Protein AF-A0ABD5DXL1-F1 (afdb_monomer_lite)

Foldseek 3Di:
DVPVPCVCVPDDDPDDDDDDDDDDPDDDDADDDDLAQVRVVVCVVVVVVVVDPDDDDDHPVRVVVVCPDPCCVVCVVRPDDDPPGD

InterPro domains:
  IPR004113 FAD-binding oxidoreductase/transferase, type 4, C-terminal [PF02913] (23-76)

pLDDT: mean 91.38, std 6.07, range [54.91, 97.12]

Sequence (86 aa):
RILTGSEGTLAFITEARLDITRLPKVRRLVNVKYDSFDSALRNAPFMVEAKALSVETVDSKVLNLAREDIVWHSVSELITDVPDKE

Secondary structure (DSSP, 8-state):
--STT-TTSS----------PPPPS---------SSHHHHHHHHHHHHHTT-S------HHHHHHHTTSTTHHHHGGGSPPPTT--

Radius of gyration: 18.8 Å; chains: 1; bounding box: 39×34×53 Å

Structure (mmCIF, N/CA/C/O backbone):
data_AF-A0ABD5DXL1-F1
#
_entry.id   AF-A0ABD5DXL1-F1
#
loop_
_atom_site.group_PDB
_atom_site.id
_atom_site.type_symbol
_atom_site.label_atom_id
_atom_site.label_alt_id
_atom_site.label_comp_id
_atom_site.label_asym_id
_atom_site.label_entity_id
_atom_site.label_seq_id
_atom_site.pdbx_PDB_ins_code
_atom_site.Cartn_x
_atom_site.Cartn_y
_atom_site.Cartn_z
_atom_site.occupancy
_atom_site.B_iso_or_equiv
_atom_site.auth_seq_id
_atom_site.auth_comp_id
_atom_site.auth_asym_id
_atom_site.auth_atom_id
_atom_site.pdbx_PDB_model_num
ATOM 1 N N . ARG A 1 1 ? 11.087 -11.629 -20.862 1.00 69.69 1 ARG A N 1
ATOM 2 C CA . ARG A 1 1 ? 10.919 -10.287 -20.253 1.00 69.69 1 ARG A CA 1
ATOM 3 C C . ARG A 1 1 ? 12.302 -9.648 -20.156 1.00 69.69 1 ARG A C 1
ATOM 5 O O . ARG A 1 1 ? 12.992 -9.923 -19.195 1.00 69.69 1 ARG A O 1
ATOM 12 N N . ILE A 1 2 ? 12.744 -8.924 -21.190 1.00 90.06 2 ILE A N 1
ATOM 13 C CA . ILE A 1 2 ? 14.074 -8.270 -21.207 1.00 90.06 2 ILE A CA 1
ATOM 14 C C . ILE A 1 2 ? 13.944 -6.770 -20.899 1.00 90.06 2 ILE A C 1
ATOM 16 O O . ILE A 1 2 ? 14.796 -6.202 -20.236 1.00 90.06 2 ILE A O 1
ATOM 20 N N . LEU A 1 3 ? 12.852 -6.138 -21.343 1.00 94.81 3 LEU A N 1
ATOM 21 C CA . LEU A 1 3 ? 12.654 -4.690 -21.209 1.00 94.81 3 LEU A CA 1
ATOM 22 C C . LEU A 1 3 ? 11.979 -4.271 -19.891 1.00 94.81 3 LEU A C 1
ATOM 24 O O . LEU A 1 3 ? 12.241 -3.190 -19.381 1.00 94.81 3 LEU A O 1
ATOM 28 N N . THR A 1 4 ? 11.105 -5.104 -19.319 1.00 94.25 4 THR A N 1
ATOM 29 C CA . THR A 1 4 ? 10.462 -4.823 -18.022 1.00 94.25 4 THR A CA 1
ATOM 30 C C . THR A 1 4 ? 11.493 -4.872 -16.899 1.00 94.25 4 THR A C 1
ATOM 32 O O . THR A 1 4 ? 12.077 -5.933 -16.685 1.00 94.25 4 THR A O 1
ATOM 35 N N . GLY A 1 5 ? 11.668 -3.759 -16.181 1.00 94.06 5 GLY A N 1
ATOM 36 C CA . GLY A 1 5 ? 12.671 -3.615 -15.119 1.00 94.06 5 GLY A CA 1
ATOM 37 C C . GLY A 1 5 ? 14.034 -3.101 -15.595 1.00 94.06 5 GLY A C 1
ATOM 38 O O . GLY A 1 5 ? 14.974 -3.110 -14.817 1.00 94.06 5 GLY A O 1
ATOM 39 N N . SER A 1 6 ? 14.170 -2.657 -16.852 1.00 95.06 6 SER A N 1
ATOM 40 C CA . SER A 1 6 ? 15.442 -2.121 -17.367 1.00 95.06 6 SER A CA 1
ATOM 41 C C . SER A 1 6 ? 15.790 -0.720 -16.859 1.00 95.06 6 SER A C 1
ATOM 43 O O . SER A 1 6 ? 16.910 -0.261 -17.082 1.00 95.06 6 SER A O 1
ATOM 45 N N . GLU A 1 7 ? 14.824 -0.019 -16.258 1.00 94.69 7 GLU A N 1
ATOM 46 C CA . GLU A 1 7 ? 14.989 1.327 -15.689 1.00 94.69 7 GLU A CA 1
ATOM 47 C C . GLU A 1 7 ? 15.651 2.330 -16.660 1.00 94.69 7 GLU A C 1
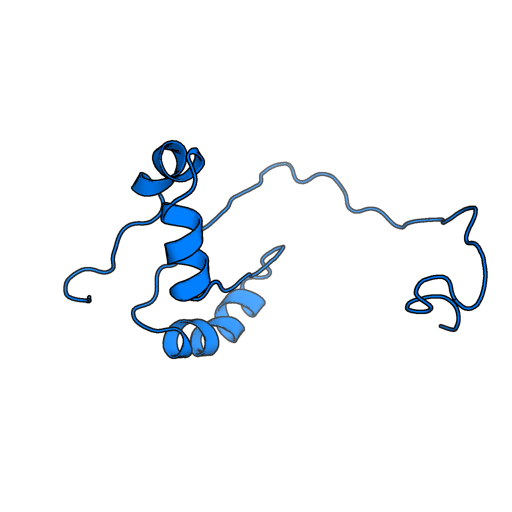ATOM 49 O O . GLU A 1 7 ? 16.377 3.234 -16.263 1.00 94.69 7 GLU A O 1
ATOM 54 N N . GLY A 1 8 ? 15.405 2.167 -17.967 1.00 93.50 8 GLY A N 1
ATOM 55 C CA . GLY A 1 8 ? 15.910 3.066 -19.012 1.00 93.50 8 GLY A CA 1
ATOM 56 C C . GLY A 1 8 ? 17.318 2.756 -19.535 1.00 93.50 8 GLY A C 1
ATOM 57 O O . GLY A 1 8 ? 17.819 3.492 -20.376 1.00 93.50 8 GLY A O 1
ATOM 58 N N . THR A 1 9 ? 17.954 1.664 -19.102 1.00 96.81 9 THR A N 1
ATOM 59 C CA . THR A 1 9 ? 19.335 1.325 -19.512 1.00 96.81 9 THR A CA 1
ATOM 60 C C . THR A 1 9 ? 19.445 0.601 -20.855 1.00 96.81 9 THR A C 1
ATOM 62 O O . THR A 1 9 ? 20.506 0.612 -21.474 1.00 96.81 9 THR A O 1
ATOM 65 N N . LEU A 1 10 ? 18.367 -0.044 -21.312 1.00 96.62 10 LEU A N 1
ATOM 66 C CA . LEU A 1 10 ? 18.407 -0.931 -22.484 1.00 96.62 10 LEU A CA 1
ATOM 67 C C . LEU A 1 10 ? 17.795 -0.324 -23.747 1.00 96.62 10 LEU A C 1
ATOM 69 O O . LEU A 1 10 ? 18.265 -0.597 -24.848 1.00 96.62 10 LEU A O 1
ATOM 73 N N . ALA A 1 11 ? 16.714 0.441 -23.610 1.00 95.69 11 ALA A N 1
ATOM 74 C CA . ALA A 1 11 ? 15.980 1.013 -24.732 1.00 95.69 11 ALA A CA 1
ATOM 75 C C . ALA A 1 11 ? 15.004 2.093 -24.253 1.00 95.69 11 ALA A C 1
ATOM 77 O O . ALA A 1 11 ? 14.625 2.126 -23.080 1.00 95.69 11 ALA A O 1
ATOM 78 N N . PHE A 1 12 ? 14.525 2.901 -25.198 1.00 96.25 12 PHE A N 1
ATOM 79 C CA . PHE A 1 12 ? 13.375 3.781 -25.009 1.00 96.25 12 PHE A CA 1
ATOM 80 C C . PHE A 1 12 ? 12.088 3.053 -25.413 1.00 96.25 12 PHE A C 1
ATOM 82 O O . PHE A 1 12 ? 11.983 2.549 -26.530 1.00 96.25 12 PHE A O 1
ATOM 89 N N . ILE A 1 13 ? 11.103 3.005 -24.514 1.00 95.38 13 ILE A N 1
ATOM 90 C CA . ILE A 1 13 ? 9.764 2.484 -24.818 1.00 95.38 13 ILE A CA 1
ATOM 91 C C . ILE A 1 13 ? 8.905 3.654 -25.296 1.00 95.38 13 ILE A C 1
ATOM 93 O O . ILE A 1 13 ? 8.657 4.583 -24.533 1.00 95.38 13 ILE A O 1
ATOM 97 N N . THR A 1 14 ? 8.458 3.615 -26.550 1.00 97.06 14 THR A N 1
ATOM 98 C CA . THR A 1 14 ? 7.629 4.677 -27.145 1.00 97.06 14 THR A CA 1
ATOM 99 C C . THR A 1 14 ? 6.133 4.388 -27.051 1.00 97.06 14 THR A C 1
ATOM 101 O O . THR A 1 14 ? 5.339 5.318 -26.977 1.00 97.06 14 THR A O 1
ATOM 104 N N . GLU A 1 15 ? 5.738 3.113 -27.027 1.00 97.12 15 GLU A N 1
ATOM 105 C CA . GLU A 1 15 ? 4.340 2.681 -26.974 1.00 97.12 15 GLU A CA 1
ATOM 106 C C . GLU A 1 15 ? 4.183 1.414 -26.122 1.00 97.12 15 GLU A C 1
ATOM 108 O O . GLU A 1 15 ? 5.086 0.578 -26.045 1.00 97.12 15 GLU A O 1
ATOM 113 N N . ALA A 1 16 ? 3.010 1.246 -25.504 1.00 95.94 16 ALA A N 1
ATOM 114 C CA . ALA A 1 16 ? 2.637 0.035 -24.782 1.00 95.94 16 ALA A CA 1
ATOM 115 C C . ALA A 1 16 ? 1.148 -0.270 -24.976 1.00 95.94 16 ALA A C 1
ATOM 117 O O . ALA A 1 16 ? 0.293 0.603 -24.839 1.00 95.94 16 ALA A O 1
ATOM 118 N N . ARG A 1 17 ? 0.828 -1.537 -25.253 1.00 96.75 17 ARG A N 1
ATOM 119 C CA . ARG A 1 17 ? -0.546 -2.044 -25.188 1.00 96.75 17 ARG A CA 1
ATOM 120 C C . ARG A 1 17 ? -0.784 -2.595 -23.788 1.00 96.75 17 ARG A C 1
ATOM 122 O O . ARG A 1 17 ? -0.082 -3.513 -23.370 1.00 96.75 17 ARG A O 1
ATOM 129 N N . LEU A 1 18 ? -1.769 -2.045 -23.088 1.00 96.44 18 LEU A N 1
ATOM 130 C CA . LEU A 1 18 ? -2.126 -2.451 -21.732 1.00 96.44 18 LEU A CA 1
ATOM 131 C C . LEU A 1 18 ? -3.465 -3.180 -21.733 1.00 96.44 18 LEU A C 1
ATOM 133 O O . LEU A 1 18 ? -4.399 -2.765 -22.418 1.00 96.44 18 LEU A O 1
ATOM 137 N N . ASP A 1 19 ? -3.543 -4.248 -20.946 1.00 95.94 19 ASP A N 1
ATOM 138 C CA . ASP A 1 19 ? -4.818 -4.842 -20.566 1.00 95.94 19 ASP A CA 1
ATOM 139 C C . ASP A 1 19 ? -5.338 -4.099 -19.331 1.00 95.94 19 ASP A C 1
ATOM 141 O O . ASP A 1 19 ? -4.616 -3.947 -18.341 1.00 95.94 19 ASP A O 1
ATOM 145 N N . ILE A 1 20 ? -6.554 -3.566 -19.418 1.00 95.38 20 ILE A N 1
ATOM 146 C CA . ILE A 1 20 ? -7.129 -2.687 -18.397 1.00 95.38 20 ILE A CA 1
ATOM 147 C C . ILE A 1 20 ? -8.293 -3.372 -17.694 1.00 95.38 20 ILE A C 1
ATOM 149 O O . ILE A 1 20 ? -9.112 -4.058 -18.304 1.00 95.38 20 ILE A O 1
ATOM 153 N N . THR A 1 21 ? -8.409 -3.142 -16.389 1.00 91.06 21 THR A N 1
ATOM 154 C CA . THR A 1 21 ? -9.534 -3.646 -15.602 1.00 91.06 21 THR A CA 1
ATOM 155 C C . THR A 1 21 ? -10.743 -2.720 -15.723 1.00 91.06 21 THR A C 1
ATOM 157 O O . THR A 1 21 ? -10.631 -1.506 -15.904 1.00 91.06 21 THR A O 1
ATOM 160 N N . ARG A 1 22 ? -11.947 -3.294 -15.632 1.00 93.50 22 ARG A N 1
ATOM 161 C CA . ARG A 1 22 ? -13.191 -2.516 -15.662 1.00 93.50 22 ARG A CA 1
ATOM 162 C C . ARG A 1 22 ? -13.326 -1.669 -14.396 1.00 93.50 22 ARG A C 1
ATOM 164 O O . ARG A 1 22 ? -13.042 -2.145 -13.300 1.00 93.50 22 ARG A O 1
ATOM 171 N N . LEU A 1 23 ? -13.861 -0.454 -14.539 1.00 94.06 23 LEU A N 1
ATOM 172 C CA . LEU A 1 23 ? -14.145 0.413 -13.397 1.00 94.06 23 LEU A CA 1
ATOM 173 C C . LEU A 1 23 ? -15.128 -0.273 -12.421 1.00 94.06 23 LEU A C 1
ATOM 175 O O . LEU A 1 23 ? -16.222 -0.675 -12.843 1.00 94.06 23 LEU A O 1
ATOM 179 N N . PRO A 1 24 ? -14.780 -0.406 -11.127 1.00 91.94 24 PRO A N 1
ATOM 180 C CA . PRO A 1 24 ? -15.675 -0.997 -10.144 1.00 91.94 24 PRO A CA 1
ATOM 181 C C . PRO A 1 24 ? -16.846 -0.054 -9.848 1.00 91.94 24 PRO A C 1
ATOM 183 O O . PRO A 1 24 ? -16.672 1.156 -9.729 1.00 91.94 24 PRO A O 1
ATOM 186 N N . LYS A 1 25 ? -18.048 -0.615 -9.669 1.00 95.12 25 LYS A N 1
ATOM 187 C CA . LYS A 1 25 ? -19.246 0.161 -9.287 1.00 95.12 25 LYS A CA 1
ATOM 188 C C . LYS A 1 25 ? -19.135 0.764 -7.885 1.00 95.12 25 LYS A C 1
ATOM 190 O O . LYS A 1 25 ? -19.756 1.781 -7.601 1.00 95.12 25 LYS A O 1
ATOM 195 N N . VAL A 1 26 ? -18.382 0.108 -7.004 1.00 95.25 26 VAL A N 1
ATOM 196 C CA . VAL A 1 26 ? -18.200 0.499 -5.606 1.00 95.25 26 VAL A CA 1
ATOM 197 C C . VAL A 1 26 ? -16.737 0.308 -5.234 1.00 95.25 26 VAL A C 1
ATOM 199 O O . VAL A 1 26 ? -16.140 -0.718 -5.553 1.00 95.25 26 VAL A O 1
ATOM 202 N N . ARG A 1 27 ? -16.174 1.292 -4.532 1.00 93.12 27 ARG A N 1
ATOM 203 C CA . ARG A 1 27 ? -14.861 1.212 -3.885 1.00 93.12 27 ARG A CA 1
ATOM 204 C C . ARG A 1 27 ? -15.039 1.442 -2.388 1.00 93.12 27 ARG A C 1
ATOM 206 O O . ARG A 1 27 ? -15.862 2.267 -1.977 1.00 93.12 27 ARG A O 1
ATOM 213 N N . ARG A 1 28 ? -14.299 0.685 -1.583 1.00 93.25 28 ARG A N 1
ATOM 214 C CA . ARG A 1 28 ? -14.257 0.799 -0.123 1.00 93.25 28 ARG A CA 1
ATOM 215 C C . ARG A 1 28 ? -12.807 0.704 0.326 1.00 93.25 28 ARG A C 1
ATOM 217 O O . ARG A 1 28 ? -12.048 -0.076 -0.241 1.00 93.25 28 ARG A O 1
ATOM 224 N N . LEU A 1 29 ? -12.462 1.518 1.312 1.00 92.62 29 LEU A N 1
ATOM 225 C CA . LEU A 1 29 ? -11.205 1.454 2.041 1.00 92.62 29 LEU A CA 1
ATOM 226 C C . LEU A 1 29 ? -11.548 1.034 3.468 1.00 92.62 29 LEU A C 1
ATOM 228 O O . LEU A 1 29 ? -12.524 1.532 4.028 1.00 92.62 29 LEU A O 1
ATOM 232 N N . VAL A 1 30 ? -10.775 0.108 4.020 1.00 91.25 30 VAL A N 1
ATOM 233 C CA . VAL A 1 30 ? -10.918 -0.348 5.402 1.00 91.25 30 VAL A CA 1
ATOM 234 C C . VAL A 1 30 ? -9.573 -0.146 6.074 1.00 91.25 30 VAL A C 1
ATOM 236 O O . VAL A 1 30 ? -8.576 -0.703 5.623 1.00 91.25 30 VAL A O 1
ATOM 239 N N . ASN A 1 31 ? -9.555 0.654 7.136 1.00 91.44 31 ASN A N 1
ATOM 240 C CA . ASN A 1 31 ? -8.381 0.820 7.980 1.00 91.44 31 ASN A CA 1
ATOM 241 C C . ASN A 1 31 ? -8.458 -0.193 9.119 1.00 91.44 31 ASN A C 1
ATOM 243 O O . ASN A 1 31 ? -9.491 -0.306 9.778 1.00 91.44 31 ASN A O 1
ATOM 247 N N . VAL A 1 32 ? -7.366 -0.912 9.361 1.00 90.81 32 VAL A N 1
ATOM 248 C CA . VAL A 1 32 ? -7.244 -1.829 10.497 1.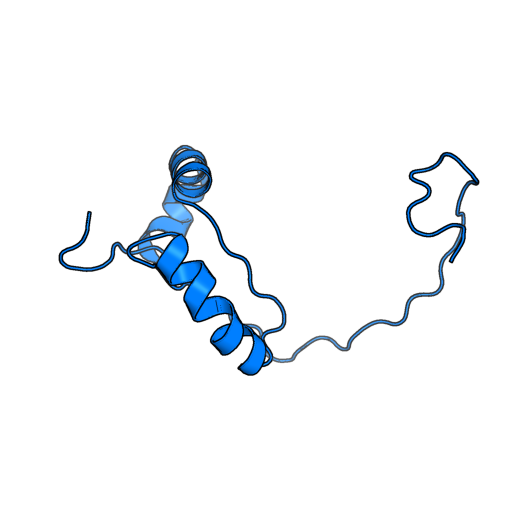00 90.81 32 VAL A CA 1
ATOM 249 C C . VAL A 1 32 ? -6.032 -1.395 11.306 1.00 90.81 32 VAL A C 1
ATOM 251 O O . VAL A 1 32 ? -4.906 -1.436 10.810 1.00 90.81 32 VAL A O 1
ATOM 254 N N . LYS A 1 33 ? -6.264 -0.938 12.538 1.00 90.44 33 LYS A N 1
ATOM 255 C CA . LYS A 1 33 ? -5.196 -0.586 13.471 1.00 90.44 33 LYS A CA 1
ATOM 256 C C . LYS A 1 33 ? -4.822 -1.823 14.283 1.00 90.44 33 LYS A C 1
ATOM 258 O O . LYS A 1 33 ? -5.691 -2.489 14.837 1.00 90.44 33 LYS A O 1
ATOM 263 N N . TYR A 1 34 ? -3.529 -2.109 14.340 1.00 91.19 34 TYR A N 1
ATOM 264 C CA . TYR A 1 34 ? -2.964 -3.194 15.134 1.00 91.19 34 TYR A CA 1
ATOM 265 C C . TYR A 1 34 ? -2.174 -2.624 16.309 1.00 91.19 34 TYR A C 1
ATOM 267 O O . TYR A 1 34 ? -1.659 -1.507 16.228 1.00 91.19 34 TYR A O 1
ATOM 275 N N . ASP A 1 35 ? -2.057 -3.419 17.370 1.00 90.25 35 ASP A N 1
ATOM 276 C CA . ASP A 1 35 ? -1.238 -3.118 18.547 1.00 90.25 35 ASP A CA 1
ATOM 277 C C . ASP A 1 35 ? 0.270 -3.233 18.266 1.00 90.25 35 ASP A C 1
ATOM 279 O O . ASP A 1 35 ? 1.084 -2.623 18.948 1.00 90.25 35 ASP A O 1
ATOM 283 N N . SER A 1 36 ? 0.663 -3.995 17.242 1.00 90.56 36 SER A N 1
ATOM 284 C CA . SER A 1 36 ? 2.051 -4.101 16.803 1.00 90.56 36 SER A CA 1
ATOM 285 C C . SER A 1 36 ? 2.169 -4.346 15.299 1.00 90.56 36 SER A C 1
ATOM 287 O O . SER A 1 36 ? 1.238 -4.817 14.640 1.00 90.56 36 SER A O 1
ATOM 289 N N . PHE A 1 37 ? 3.349 -4.059 14.744 1.00 90.44 37 PHE A N 1
ATOM 290 C CA . PHE A 1 37 ? 3.649 -4.361 13.344 1.00 90.44 37 PHE A CA 1
ATOM 291 C C . PHE A 1 37 ? 3.668 -5.876 13.070 1.00 90.44 37 PHE A C 1
ATOM 293 O O . PHE A 1 37 ? 3.188 -6.314 12.029 1.00 90.44 37 PHE A O 1
ATOM 300 N N . ASP A 1 38 ? 4.141 -6.691 14.022 1.00 93.25 38 ASP A N 1
ATOM 301 C CA . ASP A 1 38 ? 4.110 -8.159 13.912 1.00 93.25 38 ASP A CA 1
ATOM 302 C C . ASP A 1 38 ? 2.667 -8.684 13.841 1.00 93.25 38 ASP A C 1
ATOM 304 O O . ASP A 1 38 ? 2.353 -9.502 12.975 1.00 93.25 38 ASP A O 1
ATOM 308 N N . SER A 1 39 ? 1.761 -8.146 14.668 1.00 93.19 39 SER A N 1
ATOM 309 C CA . SER A 1 39 ? 0.325 -8.461 14.612 1.00 93.19 39 SER A CA 1
ATOM 310 C C . SER A 1 39 ? -0.264 -8.169 13.227 1.00 93.19 39 SER A C 1
ATOM 312 O O . SER A 1 39 ? -1.009 -8.989 12.686 1.00 93.19 39 SER A O 1
ATOM 314 N N . ALA A 1 40 ? 0.114 -7.039 12.617 1.00 92.88 40 ALA A N 1
ATOM 315 C CA . ALA A 1 40 ? -0.317 -6.681 11.266 1.00 92.88 40 ALA A CA 1
ATOM 316 C C . ALA A 1 40 ? 0.193 -7.678 10.210 1.00 92.88 40 ALA A C 1
ATOM 318 O O . ALA A 1 40 ? -0.578 -8.136 9.364 1.00 92.88 40 ALA A O 1
ATOM 319 N N . LEU A 1 41 ? 1.473 -8.063 10.281 1.00 93.25 41 LEU A N 1
ATOM 320 C CA . LEU A 1 41 ? 2.069 -9.031 9.356 1.00 93.25 41 LEU A CA 1
ATOM 321 C C . LEU A 1 41 ? 1.450 -10.426 9.491 1.00 93.25 41 LEU A C 1
ATOM 323 O O . LEU A 1 41 ? 1.191 -11.080 8.481 1.00 93.25 41 LEU A O 1
ATOM 327 N N . ARG A 1 42 ? 1.156 -10.875 10.716 1.00 94.56 42 ARG A N 1
ATOM 328 C CA . ARG A 1 42 ? 0.492 -12.167 10.956 1.00 94.56 42 ARG A CA 1
ATOM 329 C C . ARG A 1 42 ? -0.926 -12.221 10.401 1.00 94.56 42 ARG A C 1
ATOM 331 O O . ARG A 1 42 ? -1.363 -13.298 10.009 1.00 94.56 42 ARG A O 1
ATOM 338 N N . ASN A 1 43 ? -1.629 -11.088 10.347 1.00 92.94 43 ASN A N 1
ATOM 339 C CA . ASN A 1 43 ? -2.975 -11.017 9.776 1.00 92.94 43 ASN A CA 1
ATOM 340 C C . ASN A 1 43 ? -2.984 -10.858 8.242 1.00 92.94 43 ASN A C 1
ATOM 342 O O . ASN A 1 43 ? -4.027 -11.006 7.606 1.00 92.94 43 ASN A O 1
ATOM 346 N N . ALA A 1 44 ? -1.838 -10.571 7.615 1.00 89.25 44 ALA A N 1
ATOM 347 C CA . ALA A 1 44 ? -1.759 -10.353 6.172 1.00 89.25 44 ALA A CA 1
ATOM 348 C C . ALA A 1 44 ? -2.310 -11.520 5.320 1.00 89.25 44 ALA A C 1
ATOM 350 O O . ALA A 1 44 ? -3.054 -11.234 4.379 1.00 89.25 44 ALA A O 1
ATOM 351 N N . PRO A 1 45 ? -2.056 -12.811 5.634 1.00 91.06 45 PRO A N 1
ATOM 352 C CA . PRO A 1 45 ? -2.628 -13.924 4.871 1.00 91.06 45 PRO A CA 1
ATOM 353 C C . PRO A 1 45 ? -4.162 -13.906 4.829 1.00 91.06 45 PRO A C 1
ATOM 355 O O . PRO A 1 45 ? -4.748 -14.044 3.757 1.00 91.06 45 PRO A O 1
ATOM 358 N N . PHE A 1 46 ? -4.812 -13.629 5.963 1.00 92.38 46 PHE A N 1
ATOM 359 C CA . PHE A 1 46 ? -6.269 -13.499 6.041 1.00 92.38 46 PHE A CA 1
ATOM 360 C C . PHE A 1 46 ? -6.790 -12.354 5.153 1.00 92.38 46 PHE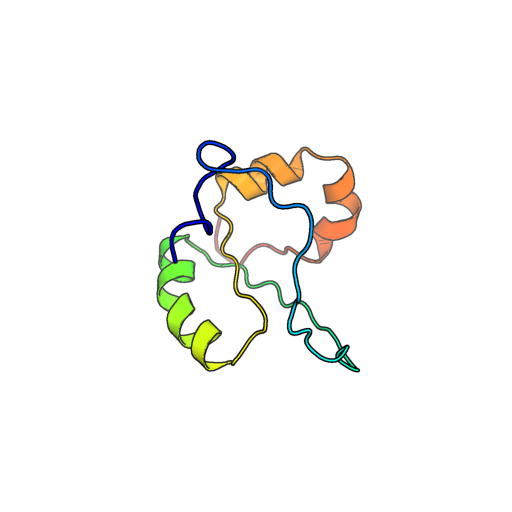 A C 1
ATOM 362 O O . PHE A 1 46 ? -7.794 -12.502 4.456 1.00 92.38 46 PHE A O 1
ATOM 369 N N . MET A 1 47 ? 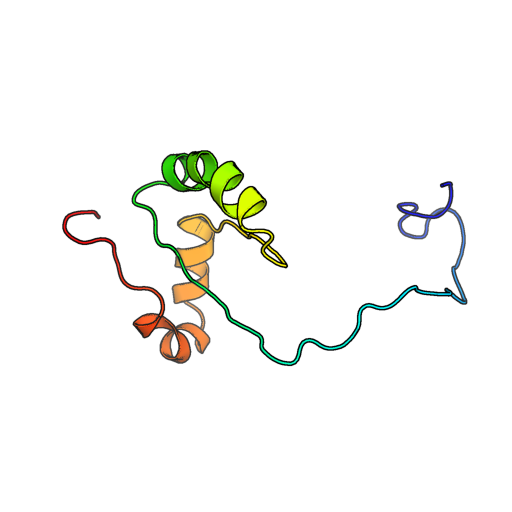-6.082 -11.219 5.110 1.00 91.00 47 MET A N 1
ATOM 370 C CA . MET A 1 47 ? -6.455 -10.095 4.240 1.00 91.00 47 MET A CA 1
ATOM 371 C C . MET A 1 47 ? -6.305 -10.422 2.745 1.00 91.00 47 MET A C 1
ATOM 373 O O . MET A 1 47 ? -7.111 -9.965 1.933 1.00 91.00 47 MET A O 1
ATOM 377 N N . VAL A 1 48 ? -5.315 -11.237 2.366 1.00 88.38 48 VAL A N 1
ATOM 378 C CA . VAL A 1 48 ? -5.145 -11.709 0.980 1.00 88.38 48 VAL A CA 1
ATOM 379 C C . VAL A 1 48 ? -6.299 -12.631 0.571 1.00 88.38 48 VAL A C 1
ATOM 381 O O . VAL A 1 48 ? -6.839 -12.501 -0.531 1.00 88.38 48 VAL A O 1
ATOM 384 N N . GLU A 1 49 ? -6.737 -13.518 1.467 1.00 93.75 49 GLU A N 1
ATOM 385 C CA . GLU A 1 49 ? -7.877 -14.417 1.232 1.00 93.75 49 GLU A CA 1
ATOM 386 C C . GLU A 1 49 ? -9.199 -13.667 1.021 1.00 93.75 49 GLU A C 1
ATOM 388 O O . GLU A 1 49 ? -10.059 -14.130 0.266 1.00 93.75 49 GLU A O 1
ATOM 393 N N . ALA A 1 50 ? -9.336 -12.465 1.591 1.00 91.00 50 ALA A N 1
ATOM 394 C CA . ALA A 1 50 ? -10.486 -11.588 1.374 1.00 91.00 50 ALA A CA 1
ATOM 395 C C . ALA A 1 50 ? -10.594 -11.044 -0.069 1.00 91.00 50 ALA A C 1
ATOM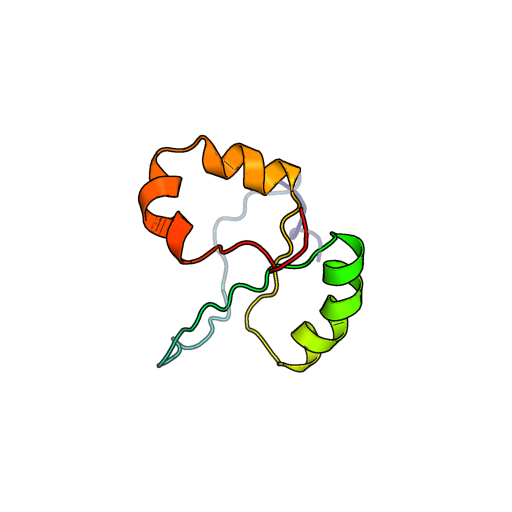 397 O O . ALA A 1 50 ? -11.573 -10.367 -0.393 1.00 91.00 50 ALA A O 1
ATOM 398 N N . LYS A 1 51 ? -9.618 -11.337 -0.947 1.00 89.06 51 LYS A N 1
ATOM 399 C CA . LYS A 1 51 ? -9.555 -10.869 -2.346 1.00 89.06 51 LYS A CA 1
ATOM 400 C C . LYS A 1 51 ? -9.671 -9.347 -2.456 1.00 89.06 51 LYS A C 1
ATOM 402 O O . LYS A 1 51 ? -10.310 -8.823 -3.373 1.00 89.06 51 LYS A O 1
ATOM 407 N N . ALA A 1 52 ? -9.065 -8.638 -1.505 1.00 90.25 52 ALA A N 1
ATOM 408 C CA . ALA A 1 52 ? -8.944 -7.191 -1.565 1.00 90.25 52 ALA A CA 1
ATOM 409 C C . ALA A 1 52 ? -8.159 -6.772 -2.818 1.00 90.25 52 ALA A C 1
ATOM 411 O O . ALA A 1 52 ? -7.276 -7.488 -3.287 1.00 90.25 52 ALA A O 1
ATOM 412 N N . LEU A 1 53 ? -8.483 -5.596 -3.362 1.00 90.75 53 LEU A N 1
ATOM 413 C CA . LEU A 1 53 ? -7.775 -5.054 -4.527 1.00 90.75 53 LEU A CA 1
ATOM 414 C C . LEU A 1 53 ? -6.308 -4.730 -4.202 1.00 90.75 53 LEU A C 1
ATOM 416 O O . LEU A 1 53 ? -5.440 -4.912 -5.048 1.00 90.75 53 LEU A O 1
ATOM 420 N N . SER A 1 54 ? -6.060 -4.228 -2.994 1.00 91.81 54 SER A N 1
ATOM 421 C CA . SER A 1 54 ? -4.730 -4.045 -2.424 1.00 91.81 54 SER A CA 1
ATOM 422 C C . SER A 1 54 ? -4.805 -4.192 -0.906 1.00 91.81 54 SER A C 1
ATOM 424 O O . SER A 1 54 ? -5.848 -3.914 -0.305 1.00 91.81 54 SER A O 1
ATOM 426 N N . VAL A 1 55 ? -3.694 -4.619 -0.314 1.00 92.75 55 VAL A N 1
ATOM 427 C CA . VAL A 1 55 ? -3.453 -4.664 1.126 1.00 92.75 55 VAL A CA 1
ATOM 428 C C . VAL A 1 55 ? -2.099 -4.007 1.352 1.00 92.75 55 VAL A C 1
ATOM 430 O O . VAL A 1 55 ? -1.095 -4.483 0.832 1.00 92.75 55 VAL A O 1
ATOM 433 N N . GLU A 1 56 ? -2.085 -2.924 2.120 1.00 92.44 56 GLU A N 1
ATOM 434 C CA . GLU A 1 56 ? -0.877 -2.165 2.441 1.00 92.44 56 GLU A CA 1
ATOM 435 C C . GLU A 1 56 ? -0.721 -2.109 3.959 1.00 92.44 56 GLU A C 1
ATOM 437 O O . GLU A 1 56 ? -1.691 -1.858 4.680 1.00 92.44 56 GLU A O 1
ATOM 442 N N . THR A 1 57 ? 0.502 -2.316 4.443 1.00 92.38 57 THR A N 1
ATOM 443 C CA . THR A 1 57 ? 0.825 -2.225 5.871 1.00 92.38 57 THR A CA 1
ATOM 444 C C . THR A 1 57 ? 1.726 -1.021 6.100 1.00 92.38 57 THR A C 1
ATOM 446 O O . THR A 1 57 ? 2.756 -0.878 5.447 1.00 92.38 57 THR A O 1
ATOM 449 N N . VAL A 1 58 ? 1.357 -0.175 7.060 1.00 91.75 58 VAL A N 1
ATOM 450 C CA . VAL A 1 58 ? 2.117 1.020 7.444 1.00 91.75 58 VAL A CA 1
ATOM 451 C C . VAL A 1 58 ? 2.597 0.851 8.880 1.00 91.75 58 VAL A C 1
ATOM 453 O O . VAL A 1 58 ? 1.810 0.500 9.760 1.00 91.75 58 VAL A O 1
ATOM 456 N N . ASP A 1 59 ? 3.888 1.073 9.120 1.00 92.44 59 ASP A N 1
ATOM 457 C CA . ASP A 1 59 ? 4.450 1.021 10.467 1.00 92.44 59 ASP A CA 1
ATOM 458 C C . ASP A 1 59 ? 4.174 2.312 11.262 1.00 92.44 59 ASP A C 1
ATOM 460 O O . ASP A 1 59 ? 3.666 3.315 10.750 1.00 92.44 59 ASP A O 1
ATOM 464 N N . SER A 1 60 ? 4.501 2.292 12.554 1.00 91.00 60 SER A N 1
ATOM 465 C CA . SER A 1 60 ? 4.308 3.453 13.425 1.00 91.00 60 SER A CA 1
ATOM 466 C C . SER A 1 60 ? 5.181 4.643 13.031 1.00 91.00 60 SER A C 1
ATOM 468 O O . SER A 1 60 ? 4.765 5.781 13.229 1.00 91.00 60 SER A O 1
ATOM 470 N N . LYS A 1 61 ? 6.363 4.415 12.448 1.00 92.75 61 LYS A N 1
ATOM 471 C CA . LYS A 1 61 ? 7.278 5.486 12.047 1.00 92.75 61 LYS A CA 1
ATOM 472 C C . LYS A 1 61 ? 6.691 6.297 10.898 1.00 92.75 61 LYS A C 1
ATOM 474 O O . LYS A 1 61 ? 6.606 7.516 11.003 1.00 92.75 61 LYS A O 1
ATOM 479 N N . VAL A 1 62 ? 6.257 5.633 9.831 1.00 93.00 62 VAL A N 1
ATOM 480 C CA . VAL A 1 62 ? 5.627 6.278 8.674 1.00 93.00 62 VAL A CA 1
ATOM 481 C C . VAL A 1 62 ? 4.313 6.939 9.082 1.00 93.00 62 VAL A C 1
ATOM 483 O O . VAL A 1 62 ? 4.061 8.073 8.683 1.00 93.00 62 VAL A O 1
ATOM 486 N N . LEU A 1 63 ? 3.508 6.285 9.928 1.00 91.81 63 LEU A N 1
ATOM 487 C CA . LEU A 1 63 ? 2.275 6.888 10.436 1.00 91.81 63 LEU A CA 1
ATOM 488 C C . LEU A 1 63 ? 2.551 8.157 11.253 1.00 91.81 63 LEU A C 1
ATOM 490 O O . LEU A 1 63 ? 1.851 9.147 11.081 1.00 91.81 63 LEU A O 1
ATOM 494 N N . ASN A 1 64 ? 3.568 8.152 12.117 1.00 91.94 64 ASN A N 1
ATOM 495 C CA . ASN A 1 64 ? 3.925 9.323 12.917 1.00 91.94 64 ASN A CA 1
ATOM 496 C C . ASN A 1 64 ? 4.420 10.483 12.054 1.00 91.94 64 ASN A C 1
ATOM 498 O O . ASN A 1 64 ? 4.023 11.613 12.303 1.00 91.94 64 ASN A O 1
ATOM 502 N N . LEU A 1 65 ? 5.189 10.209 10.999 1.00 93.94 65 LEU A N 1
ATOM 503 C CA . LEU A 1 65 ? 5.564 11.239 10.027 1.00 93.94 65 LEU A CA 1
ATOM 504 C C . LEU A 1 65 ? 4.333 11.806 9.306 1.00 93.94 65 LEU A C 1
ATOM 506 O O . LEU A 1 65 ? 4.223 13.012 9.122 1.00 93.94 65 LEU A O 1
ATOM 510 N N . ALA A 1 66 ? 3.365 10.957 8.948 1.00 92.44 66 ALA A N 1
ATOM 511 C CA . ALA A 1 66 ? 2.126 11.408 8.314 1.00 92.44 66 ALA A CA 1
ATOM 512 C C . ALA A 1 66 ? 1.254 12.283 9.236 1.00 92.44 66 ALA A C 1
ATOM 514 O O . ALA A 1 66 ? 0.482 13.099 8.739 1.00 92.44 66 ALA A O 1
ATOM 515 N N . ARG A 1 67 ? 1.378 12.145 10.565 1.00 93.00 67 ARG A N 1
ATOM 516 C CA . ARG A 1 67 ? 0.669 12.984 11.550 1.00 93.00 67 ARG A CA 1
ATOM 517 C C . ARG A 1 67 ? 1.162 14.431 11.581 1.00 93.00 67 ARG A C 1
ATOM 519 O O . ARG A 1 67 ? 0.440 15.296 12.066 1.00 93.00 67 ARG A O 1
ATOM 526 N N . GLU A 1 68 ? 2.370 14.685 11.086 1.00 94.94 68 GLU A N 1
ATOM 527 C CA . GLU A 1 68 ? 2.958 16.027 11.006 1.00 94.94 68 GLU A CA 1
ATOM 528 C C . GLU A 1 68 ? 2.481 16.802 9.764 1.00 94.94 68 GLU A C 1
ATOM 530 O O . GLU A 1 68 ? 2.662 18.017 9.685 1.00 94.94 68 GLU A O 1
ATOM 535 N N . ASP A 1 69 ? 1.858 16.119 8.798 1.00 94.75 69 ASP A N 1
ATOM 536 C CA . ASP A 1 69 ? 1.334 16.731 7.579 1.00 94.75 69 ASP A CA 1
ATOM 537 C C . ASP A 1 69 ? -0.031 17.401 7.824 1.00 94.75 69 ASP A C 1
ATOM 539 O O . ASP A 1 69 ? -0.879 16.891 8.559 1.00 94.75 69 ASP A O 1
ATOM 543 N N . ILE A 1 70 ? -0.287 18.529 7.150 1.00 93.69 70 ILE A N 1
ATOM 544 C CA . ILE A 1 70 ? -1.558 19.269 7.222 1.00 93.69 70 ILE A CA 1
ATOM 545 C C . ILE A 1 70 ? -2.778 18.399 6.886 1.00 93.69 70 ILE A C 1
ATOM 547 O O . ILE A 1 70 ? -3.869 18.615 7.420 1.00 93.69 70 ILE A O 1
ATOM 551 N N . VAL A 1 71 ? -2.604 17.392 6.026 1.00 93.00 71 VAL A N 1
ATOM 552 C CA . VAL A 1 71 ? -3.664 16.461 5.631 1.00 93.00 71 VAL A CA 1
ATOM 553 C C . VAL A 1 71 ? -4.149 15.618 6.816 1.00 93.00 71 VAL A C 1
ATOM 555 O O . VAL A 1 71 ? -5.312 15.203 6.808 1.00 93.00 71 VAL A O 1
ATOM 558 N N . TRP A 1 72 ? -3.338 15.420 7.865 1.00 94.25 72 TRP A N 1
ATOM 559 C CA . TRP A 1 72 ? -3.698 14.619 9.043 1.00 94.25 72 TRP A CA 1
ATOM 560 C C . TRP A 1 72 ? -5.036 15.037 9.661 1.00 94.25 72 TRP A C 1
ATOM 562 O O . TRP A 1 72 ? -5.870 14.186 9.969 1.00 94.25 72 TRP A O 1
ATOM 572 N N . HIS A 1 73 ? -5.292 16.343 9.760 1.00 92.56 73 HIS A N 1
ATOM 573 C CA . HIS A 1 73 ? -6.529 16.877 10.337 1.00 92.56 73 HIS A CA 1
ATOM 574 C C . HIS A 1 73 ? -7.796 16.445 9.590 1.00 92.56 73 HIS A C 1
ATOM 576 O O . HIS A 1 73 ? -8.872 16.434 10.176 1.00 92.56 73 HIS A O 1
ATOM 582 N N . SER A 1 74 ? -7.679 16.084 8.309 1.00 93.38 74 SER A N 1
ATOM 583 C CA . SER A 1 74 ? -8.814 15.620 7.504 1.00 93.38 74 SER A CA 1
ATOM 584 C C . SER A 1 74 ? -9.108 14.124 7.647 1.00 93.38 74 SER A C 1
ATOM 586 O O . SER A 1 74 ? -10.183 13.680 7.253 1.00 93.38 74 SER A O 1
ATOM 588 N N . VAL A 1 75 ? -8.168 13.341 8.191 1.00 91.75 75 VAL A N 1
ATOM 589 C CA . VAL A 1 75 ? -8.252 11.869 8.230 1.00 91.75 75 VAL A CA 1
ATOM 590 C C . VAL A 1 75 ? -8.090 11.268 9.624 1.00 91.75 75 VAL A C 1
ATOM 592 O O . VAL A 1 75 ? -8.323 10.072 9.781 1.00 91.75 75 VAL A O 1
ATOM 595 N N . SER A 1 76 ? -7.708 12.056 10.632 1.00 91.94 76 SER A N 1
ATOM 596 C CA . SER A 1 76 ? -7.391 11.576 11.984 1.00 91.94 76 SER A CA 1
ATOM 597 C C . SER A 1 76 ? -8.528 10.776 12.626 1.00 91.94 76 SER A C 1
ATOM 599 O O . SER A 1 76 ? -8.276 9.746 13.244 1.00 91.94 76 SER A O 1
ATOM 601 N N . GLU A 1 77 ? -9.783 11.178 12.413 1.00 91.38 77 GLU A N 1
ATOM 602 C CA . GLU A 1 77 ? -10.967 10.473 12.930 1.00 91.38 77 GLU A CA 1
ATOM 603 C C . GLU A 1 77 ? -11.136 9.056 12.353 1.00 91.38 77 GLU A C 1
ATOM 605 O O . GLU A 1 77 ? -11.795 8.210 12.953 1.00 91.38 77 GLU A O 1
ATOM 610 N N . LEU A 1 78 ? -10.526 8.770 11.198 1.00 89.38 78 LEU A N 1
ATOM 611 C CA . LEU A 1 78 ? -10.565 7.458 10.543 1.00 89.38 78 LEU A CA 1
ATOM 612 C C . LEU A 1 78 ? -9.457 6.512 11.032 1.00 89.38 78 LEU A C 1
ATOM 614 O O . LEU A 1 78 ? -9.365 5.378 10.549 1.00 89.38 78 LEU A O 1
ATOM 618 N N . ILE A 1 79 ? -8.584 6.987 11.926 1.00 89.31 79 ILE A N 1
ATOM 619 C CA . ILE A 1 79 ? -7.415 6.271 12.441 1.00 89.31 79 ILE A CA 1
ATOM 620 C C . ILE A 1 79 ? -7.428 6.389 13.967 1.00 89.31 79 ILE A C 1
ATOM 622 O O . ILE A 1 79 ? -6.662 7.140 14.568 1.00 89.31 79 ILE A O 1
ATOM 626 N N . THR A 1 80 ? -8.334 5.640 14.590 1.00 85.62 80 THR A N 1
ATOM 627 C CA . THR A 1 80 ? -8.473 5.581 16.046 1.00 85.62 80 THR A CA 1
ATOM 628 C C . THR A 1 80 ? -7.455 4.628 16.661 1.00 85.62 80 THR A C 1
ATOM 630 O O . THR A 1 80 ? -7.124 3.594 16.071 1.00 85.62 80 THR A O 1
ATOM 633 N N . ASP A 1 81 ? -6.993 4.950 17.865 1.00 83.31 81 ASP A N 1
ATOM 634 C CA . ASP A 1 81 ? -6.113 4.065 18.621 1.00 83.31 81 ASP A CA 1
ATOM 635 C C . ASP A 1 81 ? -6.855 2.807 19.093 1.00 83.31 81 ASP A C 1
ATOM 637 O O . ASP A 1 81 ? -8.087 2.768 19.182 1.00 83.31 81 ASP A O 1
ATOM 641 N N . VAL A 1 82 ? -6.091 1.744 19.345 1.00 82.88 82 VAL A N 1
ATOM 642 C CA . VAL A 1 82 ? -6.642 0.492 19.870 1.00 82.88 82 VAL A CA 1
ATOM 643 C C . VAL A 1 82 ? -6.910 0.702 21.362 1.00 82.88 82 VAL A C 1
ATOM 645 O O . VAL A 1 82 ? -5.987 1.091 22.075 1.00 82.88 82 VAL A O 1
ATOM 648 N N . PRO A 1 83 ? -8.137 0.456 21.859 1.00 82.56 83 PRO A N 1
ATOM 649 C CA . PRO A 1 83 ? -8.432 0.590 23.280 1.00 82.56 83 PRO A CA 1
ATOM 650 C C . PRO A 1 83 ? -7.454 -0.216 24.139 1.00 82.56 83 PRO A C 1
ATOM 652 O O . PRO A 1 83 ? -7.096 -1.342 23.787 1.00 82.56 83 PRO A O 1
ATOM 655 N N . ASP A 1 84 ? -7.035 0.369 25.260 1.00 81.50 84 ASP A N 1
ATOM 656 C CA . ASP A 1 84 ? -6.145 -0.255 26.248 1.00 81.50 84 ASP A CA 1
ATOM 657 C C . ASP A 1 84 ? -4.759 -0.669 25.703 1.00 81.50 84 ASP A C 1
ATOM 659 O O . ASP A 1 84 ? -4.098 -1.560 26.250 1.00 81.50 84 ASP A O 1
ATOM 663 N N . LYS A 1 85 ? -4.304 -0.024 24.621 1.00 69.25 85 LYS A N 1
ATOM 664 C CA . LYS A 1 85 ? -2.979 -0.200 24.014 1.00 69.25 85 LYS A CA 1
ATOM 665 C C . LYS A 1 85 ? -2.373 1.167 23.682 1.00 69.25 85 LYS A C 1
ATOM 667 O O . LYS A 1 85 ? -3.039 1.987 23.056 1.00 69.25 85 LYS A O 1
ATOM 672 N N . GLU A 1 86 ? -1.131 1.394 24.114 1.00 54.91 86 GLU A N 1
ATOM 673 C CA . GLU A 1 86 ? -0.297 2.524 23.658 1.00 54.91 86 GLU A CA 1
ATOM 674 C C . GLU A 1 86 ? 0.365 2.220 22.309 1.00 54.91 86 GLU A C 1
ATOM 676 O O . GLU A 1 86 ? 0.833 1.069 22.128 1.00 54.91 86 GLU A O 1
#

Organism: Acinetobacter baumannii (NCBI:txid470)

=== Feature glossary ===
Key to the feature types in this record:

Secondary structure (8-state, DSSP). Secondary structure is the local, repeating backbone conformation. DSSP classifies it into eight states by reading the hydrogen-bond network: three helix types (H, G, I), two β types (E, B), two non-regular types (T, S), and unstructured coil (-).

Backbone torsions (φ/ψ). Backbone dihedral angles. Every residue except chain termini has a φ (preceding-C → N → Cα → C) and a ψ (N → Cα → C → next-N). They are reported in degrees following the IUPAC sign convention. Secondary structure is essentially a statement about which (φ, ψ) basin each residue occupies.

Predicted aligned error. Predicted Aligned Error (PAE) is an AlphaFold confidence matrix: entry (i, j) is the expected error in the position of residue j, in ångströms, when the prediction is superimposed on the true structure at residue i. Low PAE within a block of residues means that block is internally rigid and well-predicted; high PAE between two blocks means their relative placement is uncertain even if each block individually is confident.

B-factor. B-factor (Debye–Waller factor) reflects atomic displacement in the crystal lattice. It is an experimental observable (units Å²), not a prediction; low values mean the atom is pinned down, high values mean it moves or is heterogeneous across the crystal.

Secondary structure (3-state, P-SEA). Three-state secondary structure (P-SEA) collapses the eight DSSP classes into helix (a), strand (b), and coil (c). P-SEA assigns these from Cα geometry alone — distances and angles — without requiring backbone oxygens, so it works on any Cα trace.

Sequence. Primary structure: the covalent order of the twenty standard amino acids along the backbone. Two proteins with the same sequence will (almost always) fold to the same structure; two with 30% identity often share 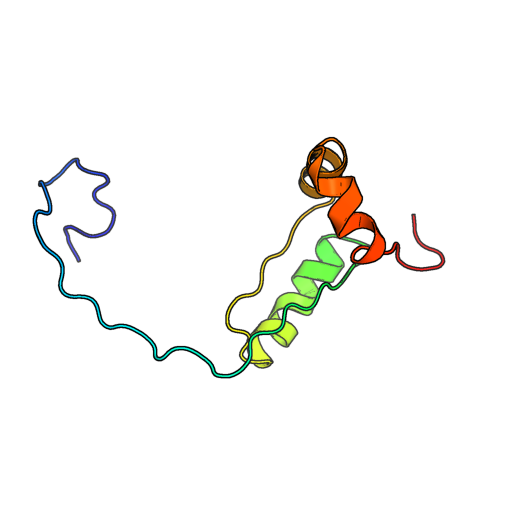a fold but not the details.

pLDDT. pLDDT is the predicted lDDT-Cα score: AlphaFold's confidence that the local environment of each residue (all inter-atomic distances within 15 Å) is correctly placed. It is a per-residue number between 0 and 100, with higher meaning more reliable.

InterPro / GO / CATH / organism. Functional annotations link the protein to curated databases. InterPro entries identify conserved domains and families by matching the sequence against member-database signatures (Pfam, PROSITE, CDD, …). Gene Ontology (GO) terms describe molecular function, biological process, and cellular component in a controlled vocabulary. CATH places the structure in a hierarchical fold classification (Class/Architecture/Topology/Homologous-superfamily). The organism is the source species.

Contact-map, Ramachandran, and PAE plots. Three diagnostic plots accompany the record. The Cα contact map visualizes the tertiary structure as a 2D adjacency matrix (8 Å cutoff, sequence-local contacts suppressed). The Ramachandran plot shows the distribution of backbone (φ, ψ) torsions, with points in the α and β basins reflecting secondary structure content. The PAE plot shows AlphaFold's inter-residue confidence as a color matrix.

mmCIF coordinates. The mmCIF table is the protein's shape written out atom by atom. For each backbone N, Cα, C, and carbonyl O, it records an (x, y, z) coordinate triple in Å plus the residue type, chain letter, and residue number.

Radius of gyration, Cα contacts, bounding box. Three whole-structure scalars: the radius of gyration (RMS distance of Cα from centroid, in Å), the count of Cα–Cα contacts (pairs closer than 8 Å and separated by more than four residues in sequence — i.e. tertiary, not local, contacts), and the bounding-box dimensions. Together they distinguish compact globular folds from extended fibres or disordered chains.

Foldseek 3Di. The Foldseek 3Di string encodes local tertiary geometry as a 20-letter alphabet — one character per residue — derived from the relative positions of nearby Cα atoms. Unlike the amino-acid sequence, 3Di is a direct function of the 3D structure, so two proteins with the same fold have similar 3Di strings even at low sequence identity.

Rendered structure images. Six rendered views show the 3D structure from the faces of a cube — i.e. along ±x, ±y, ±z. Rendering representation is drawn randomly per protein from cartoon (secondary-structure ribbons), sticks (backbone bonds), or molecular surface; coloring is either N→C rainbow (blue at the N-terminus through red at the C-terminus) or one color per chain.

Nearest PDB structures. The Foldseek neighbor list gives the closest experimentally determined structures in the PDB, ranked by structural alignment. TM-score near 1 means near-identical fold; near 0.3 means only rough topology match. This is how one finds what a novel AlphaFold prediction most resembles in the solved-structure universe.

Solvent-accessible surface area. SASA measures how much of the protein is reachable by solvent. It is computed by rolling a water-sized probe over the atomic surface and summing the exposed area (Å²). Per-residue SASA distinguishes core (buried, low SASA) from surface (exposed, high SASA) residues; total SASA is a whole-molecule size measure.